Protein 5ZS3 (pdb70)

Solvent-accessible surface area: 8277 Å² total

Nearest PDB structures (foldseek):
  5zul-assembly1_D-2  TM=9.103E-01  e=9.220E-14  Mycobacterium marinum M
  5zul-assembly1_A-2  TM=9.631E-01  e=3.302E-12  Mycobacterium marinum M
  6l6m-assembly1_A  TM=8.102E-01  e=5.380E-07  Entamoeba histolytica
  6khv-assembly1_A  TM=6.513E-01  e=6.531E-04  Homo sapiens
  1wh0-assembly1_A  TM=6.049E-01  e=3.223E-03  Homo sapiens

B-factor: mean 42.47, std 15.64, range [6.7, 109.06]

Sequence (115 aa):
VLGTSARPAVPDAWREGDKFVVEFDLPGIDADSLDIDIERNNVVTVRAERPAVDPNRELASERPRGVFSRQLVLGENLDTARIAASYTEGVLKLQIPVAEKAKPRKISITRGRLLP

Secondary structure (DSSP, 8-state):
-EE-SSS-B---EEEETTEEEEEEE-TT--TTT-EEEEETTEEEEEEEEPPP-TT------S-EEEEEEEEEE-TTB-GGG-EEEEETTEEEEEEEB-PPSS--------/--EE-

Organism: Mycobacterium marinum (strain ATCC BAA-535 / M) (NCBI:txid216594)

InterPro domains:
  IPR002068 Alpha crystallin/Hsp20 domain [PF00011] (32-129)
  IPR002068 Alpha crystallin/Hsp20 domain [PS01031] (21-131)
  IPR008978 HSP20-like chaperone [G3DSA:2.60.40.790] (2-129)
  IPR008978 HSP20-like chaperone [SSF49764] (4-128)
  IPR031107 Small heat shock protein [PTHR11527] (25-127)

Structure (mmCIF, N/CA/C/O backbone):
data_5ZS3
#
_entry.id   5ZS3
#
_cell.length_a   91.140
_cell.length_b   91.140
_cell.length_c   91.140
_cell.angle_alpha   90.00
_cell.angle_beta   90.00
_cell.angle_gamma   90.00
#
_symmetry.space_group_name_H-M   'I 2 3'
#
loop_
_entity.id
_entity.type
_entity.pdbx_description
1 polymer 'Molecular chaperone (Small heat shock protein)'
2 polymer GLY-ARG-LEU-LEU-PRO
3 non-polymer 'SODIUM ION'
4 non-polymer 'SULFATE ION'
5 non-polymer 'CHLORIDE ION'
6 water water
#
loop_
_atom_site.group_PDB
_atom_site.id
_atom_site.type_symbol
_atom_site.label_atom_id
_atom_site.label_alt_id
_atom_site.label_comp_id
_atom_site.label_asym_id
_atom_site.label_entity_id
_atom_site.label_seq_id
_atom_site.pdbx_PDB_ins_code
_atom_site.Cartn_x
_atom_site.Cartn_y
_atom_site.Cartn_z
_atom_site.occupancy
_atom_site.B_iso_or_equiv
_atom_site.auth_seq_id
_atom_site.auth_comp_id
_atom_site.auth_asym_id
_atom_site.auth_atom_id
_atom_site.pdbx_PDB_model_num
ATOM 1 N N . VAL A 1 18 ? 53.785 27.316 51.896 1.00 80.28 18 VAL A N 1
ATOM 2 C CA . VAL A 1 18 ? 52.596 27.150 52.731 1.00 73.40 18 VAL A CA 1
ATOM 3 C C . VAL A 1 18 ? 52.849 26.012 53.758 1.00 67.14 18 VAL A C 1
ATOM 4 O O . VAL A 1 18 ? 52.980 24.829 53.364 1.00 39.38 18 VAL A O 1
ATOM 8 N N . LEU A 1 19 ? 52.880 26.349 55.061 1.00 50.11 19 LEU A N 1
ATOM 9 C CA . LEU A 1 19 ? 53.025 25.358 56.140 1.00 50.21 19 LEU A CA 1
ATOM 10 C C . LEU A 1 19 ? 51.873 25.505 57.141 1.00 46.79 19 LEU A C 1
ATOM 11 O O . LEU A 1 19 ? 51.882 26.426 57.958 1.00 41.95 19 LEU A O 1
ATOM 16 N N . GLY A 1 20 ? 50.891 24.608 57.114 1.00 36.45 20 GLY A N 1
ATOM 17 C CA . GLY A 1 20 ? 49.743 24.745 58.011 1.00 25.04 20 GLY A CA 1
ATOM 18 C C . GLY A 1 20 ? 50.051 24.304 59.441 1.00 27.26 20 GLY A C 1
ATOM 19 O O . GLY A 1 20 ? 50.762 23.329 59.680 1.00 26.81 20 GLY A O 1
ATOM 20 N N . THR A 1 21 ? 49.500 25.040 60.393 1.00 27.77 21 THR A N 1
ATOM 21 C CA . THR A 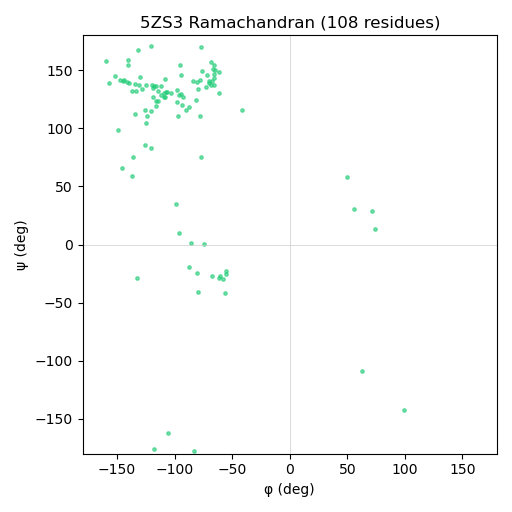1 21 ? 49.613 24.707 61.807 1.00 30.18 21 THR A CA 1
ATOM 22 C C . THR A 1 21 ? 48.225 24.508 62.399 1.00 39.33 21 THR A C 1
ATOM 23 O O . THR A 1 21 ? 47.208 24.793 61.770 1.00 32.93 21 THR A O 1
ATOM 27 N N . SER A 1 22 ? 48.187 24.011 63.632 1.00 39.36 22 SER A N 1
ATOM 28 C CA . SER A 1 22 ? 46.905 23.872 64.317 1.00 42.92 22 SER A CA 1
ATOM 29 C C . SER A 1 22 ? 46.172 25.208 64.393 1.00 37.46 22 SER A C 1
ATOM 30 O O . SER A 1 22 ? 44.957 25.271 64.181 1.00 46.12 22 SER A O 1
ATOM 33 N N . ALA A 1 23 ? 46.902 26.295 64.678 1.00 30.48 23 ALA A N 1
ATOM 34 C CA . ALA A 1 23 ? 46.273 27.598 64.846 1.00 37.43 23 ALA A CA 1
ATOM 35 C C . ALA A 1 23 ? 45.982 28.276 63.517 1.00 32.82 23 ALA A C 1
ATOM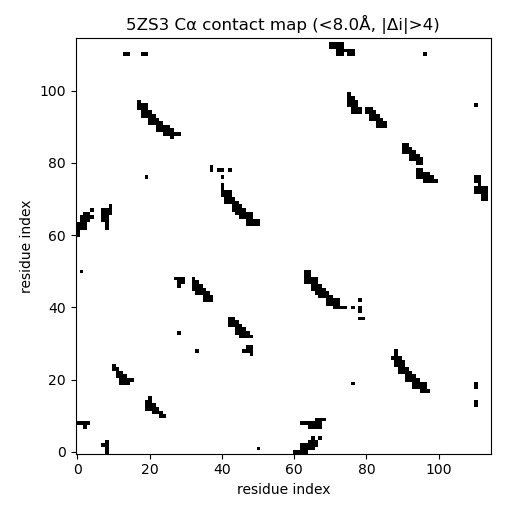 36 O O . ALA A 1 23 ? 45.102 29.134 63.467 1.00 41.77 23 ALA A O 1
ATOM 38 N N . ARG A 1 24 ? 46.711 27.935 62.451 1.00 33.86 24 ARG A N 1
ATOM 39 C CA . ARG A 1 24 ? 46.432 28.439 61.102 1.00 38.76 24 ARG A CA 1
ATOM 40 C C . ARG A 1 24 ? 46.540 27.268 60.137 1.00 38.64 24 ARG A C 1
ATOM 41 O O . ARG A 1 24 ? 47.518 27.132 59.391 1.00 30.50 24 ARG A O 1
ATOM 43 N N . PRO A 1 25 ? 45.537 26.393 60.125 1.00 28.35 25 PRO A N 1
ATOM 44 C CA . PRO A 1 25 ? 45.603 25.205 59.268 1.00 32.38 25 PRO A CA 1
ATOM 45 C C . PRO A 1 25 ? 45.614 25.562 57.800 1.00 28.91 25 PRO A C 1
ATOM 46 O O . PRO A 1 25 ? 45.071 26.587 57.385 1.00 34.61 25 PRO A O 1
ATOM 50 N N . ALA A 1 26 ? 46.270 24.705 57.015 1.00 28.31 26 ALA A N 1
ATOM 51 C CA . ALA A 1 26 ? 46.097 24.748 55.577 1.00 28.58 26 ALA A CA 1
ATOM 52 C C . ALA A 1 26 ? 44.709 24.221 55.247 1.00 36.76 26 ALA A C 1
ATOM 53 O O . ALA A 1 26 ? 44.186 23.330 55.915 1.00 33.16 26 ALA A O 1
ATOM 55 N N . VAL A 1 27 ? 44.108 24.774 54.216 1.00 33.63 27 VAL A N 1
ATOM 56 C CA . VAL A 1 27 ? 42.747 24.416 53.853 1.00 38.22 27 VAL A CA 1
ATOM 57 C C . VAL A 1 27 ? 42.788 23.541 52.609 1.00 49.32 27 VAL A C 1
ATOM 58 O O . VAL A 1 27 ? 43.701 23.638 51.779 1.00 52.97 27 VAL A O 1
ATOM 70 N N . PRO A 1 29 ? 40.481 21.983 49.298 1.00 24.42 29 PRO A N 1
ATOM 71 C CA . PRO A 1 29 ? 39.256 22.268 48.555 1.00 27.78 29 PRO A CA 1
ATOM 72 C C . PRO A 1 29 ? 38.269 21.123 48.679 1.00 23.19 29 PRO A C 1
ATOM 73 O O . PRO A 1 29 ? 38.643 19.949 48.816 1.00 27.28 29 PRO A O 1
ATOM 85 N N . ASP A 1 31 ? 34.282 19.511 47.362 1.00 24.96 31 ASP A N 1
ATOM 86 C CA . ASP A 1 31 ? 33.016 19.457 46.643 1.00 22.87 31 ASP A CA 1
ATOM 87 C C . ASP A 1 31 ? 31.994 18.816 47.569 1.00 25.53 31 ASP A C 1
ATOM 88 O O . ASP A 1 31 ? 32.314 17.851 48.258 1.00 21.92 31 ASP A O 1
ATOM 93 N N . ALA A 1 32 ? 30.767 19.309 47.564 1.00 21.28 32 ALA A N 1
ATOM 94 C CA . ALA A 1 32 ? 29.754 18.710 48.419 1.00 22.04 32 ALA A CA 1
ATOM 95 C C . ALA A 1 32 ? 28.452 18.662 47.645 1.00 23.92 32 ALA A C 1
ATOM 96 O O . ALA A 1 32 ? 28.122 19.606 46.913 1.00 26.27 32 ALA A O 1
ATOM 98 N N . TRP A 1 33 ? 27.715 17.566 47.762 1.00 16.99 33 TRP A N 1
ATOM 99 C CA . TRP A 1 33 ? 26.460 17.518 47.017 1.00 19.35 33 TRP A CA 1
ATOM 100 C C . TRP A 1 33 ? 25.560 16.468 47.643 1.00 30.33 33 TRP A C 1
ATOM 101 O O . TRP A 1 33 ? 26.017 15.558 48.340 1.00 27.92 33 TRP A O 1
ATOM 112 N N . ARG A 1 34 ? 24.263 16.619 47.396 1.00 26.71 34 ARG A N 1
ATOM 113 C CA . ARG A 1 34 ? 23.279 15.657 47.845 1.00 30.47 34 ARG A CA 1
ATOM 114 C C . ARG A 1 34 ? 23.007 14.665 46.724 1.00 35.27 34 ARG A C 1
ATOM 115 O O . ARG A 1 34 ? 22.744 15.057 45.586 1.00 37.27 34 ARG A O 1
ATOM 123 N N . GLU A 1 35 ? 23.085 13.381 47.049 1.00 35.45 35 GLU A N 1
ATOM 124 C CA . GLU A 1 35 ? 22.873 12.285 46.105 1.00 39.88 35 GLU A CA 1
ATOM 125 C C . GLU A 1 35 ? 21.716 11.467 46.649 1.00 48.57 35 GLU A C 1
ATOM 126 O O . GLU A 1 35 ? 21.935 10.481 47.352 1.00 47.01 35 GLU A O 1
ATOM 132 N N . GLY A 1 36 ? 20.491 11.908 46.364 1.00 55.89 36 GLY A N 1
ATOM 133 C CA . GLY A 1 36 ? 19.311 11.229 46.863 1.00 42.70 36 GLY A CA 1
ATOM 134 C C . GLY A 1 36 ? 19.247 11.244 48.375 1.00 39.94 36 GLY A C 1
ATOM 135 O O . GLY A 1 36 ? 19.012 12.291 48.989 1.00 56.89 36 GLY A O 1
ATOM 136 N N . ASP A 1 37 ? 19.466 10.083 48.988 1.00 40.60 37 ASP A N 1
ATOM 137 C CA . ASP A 1 37 ? 19.354 9.919 50.429 1.00 47.81 37 ASP A CA 1
ATOM 138 C C . ASP A 1 37 ? 20.696 10.038 51.142 1.00 46.61 37 ASP A C 1
ATOM 139 O O . ASP A 1 37 ? 20.771 9.746 52.343 1.00 39.97 37 ASP A O 1
ATOM 144 N N . LYS A 1 38 ? 21.751 10.473 50.443 1.00 37.56 38 LYS A N 1
ATOM 145 C CA . LYS A 1 38 ? 23.069 10.623 51.039 1.00 33.41 38 LYS A CA 1
ATOM 146 C C . LYS A 1 38 ? 23.608 12.003 50.707 1.00 28.56 38 LYS A C 1
ATOM 147 O O . LYS A 1 38 ? 23.367 12.531 49.619 1.00 31.55 38 LYS A O 1
ATOM 149 N N . PHE A 1 39 ? 24.330 12.582 51.651 1.00 25.79 39 PHE A N 1
ATOM 150 C CA . PHE A 1 39 ? 25.095 13.795 51.406 1.00 29.12 39 PHE A CA 1
ATOM 151 C C . PHE A 1 39 ? 26.560 13.401 51.266 1.00 27.12 39 PHE A C 1
ATOM 152 O O . PHE A 1 39 ? 27.091 12.659 52.099 1.00 26.59 39 PHE A O 1
ATOM 160 N N . VAL A 1 40 ? 27.208 13.867 50.204 1.00 22.15 40 VAL A N 1
ATOM 161 C CA . VAL A 1 40 ? 28.581 13.458 49.925 1.00 22.48 40 VAL A CA 1
ATOM 162 C C . VAL A 1 40 ? 29.466 14.692 49.920 1.00 25.98 40 VAL A C 1
ATOM 163 O O . VAL A 1 40 ? 29.104 15.735 49.358 1.00 22.31 40 VAL A O 1
ATOM 167 N N . VAL A 1 41 ? 30.634 14.563 50.543 1.00 20.32 41 VAL A N 1
ATOM 168 C CA . VAL A 1 41 ? 31.663 15.597 50.559 1.00 25.13 41 VAL A CA 1
ATOM 169 C C . VAL A 1 41 ? 32.957 14.937 50.117 1.00 30.55 41 VAL A C 1
ATOM 170 O O . VAL A 1 41 ? 33.278 1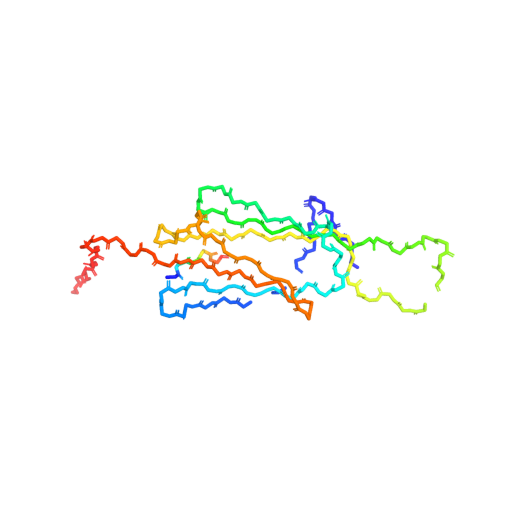3.838 50.582 1.00 23.96 41 VAL A O 1
ATOM 174 N N . GLU A 1 42 ? 33.686 15.585 49.202 1.00 22.02 42 GLU A N 1
ATOM 175 C CA . GLU A 1 42 ? 34.996 15.088 48.791 1.00 25.24 42 GLU A CA 1
ATOM 176 C C . GLU A 1 42 ? 36.058 16.161 48.971 1.00 23.51 42 GLU A C 1
ATOM 177 O O . GLU A 1 42 ? 35.816 17.332 48.675 1.00 22.86 42 GLU A O 1
ATOM 183 N N . PHE A 1 43 ? 37.215 15.768 49.498 1.00 15.31 43 PHE A N 1
ATOM 184 C CA . PHE A 1 43 ? 38.321 16.687 49.731 1.00 19.93 43 PHE A CA 1
ATOM 185 C C . PHE A 1 43 ? 39.512 16.249 48.897 1.00 23.96 43 PHE A C 1
ATOM 186 O O . PHE A 1 43 ? 39.830 15.058 48.859 1.00 23.46 43 PHE A O 1
ATOM 194 N N . ASP A 1 44 ? 40.186 17.201 48.249 1.00 23.27 44 ASP A N 1
ATOM 195 C CA . ASP A 1 44 ? 41.498 16.922 47.659 1.00 26.16 44 ASP A CA 1
ATOM 196 C C . ASP A 1 44 ? 42.528 16.931 48.780 1.00 22.60 44 ASP A C 1
ATOM 197 O O . ASP A 1 44 ? 42.822 17.985 49.351 1.00 26.60 44 ASP A O 1
ATOM 202 N N . LEU A 1 45 ? 43.074 15.763 49.102 1.00 24.63 45 LEU A N 1
ATOM 203 C CA . LEU A 1 45 ? 44.058 15.620 50.179 1.00 25.75 45 LEU A CA 1
ATOM 204 C C . LEU A 1 45 ? 45.183 14.706 49.719 1.00 28.12 45 LEU A C 1
ATOM 205 O O . LEU A 1 45 ? 45.440 13.659 50.320 1.00 29.69 45 LEU A O 1
ATOM 210 N N . PRO A 1 46 ? 45.876 15.069 48.641 1.00 27.38 46 PRO A N 1
ATOM 211 C CA . PRO A 1 46 ? 46.863 14.150 48.064 1.00 26.68 46 PRO A CA 1
ATOM 212 C C . PRO A 1 46 ? 48.029 13.919 48.998 1.00 29.50 46 PRO A C 1
ATOM 213 O O . PRO A 1 46 ? 48.436 14.810 49.744 1.00 31.40 46 PRO A O 1
ATOM 217 N N . GLY A 1 47 ? 48.562 12.700 48.950 1.00 37.63 47 GLY A N 1
ATOM 218 C CA . GLY A 1 47 ? 49.849 12.423 49.561 1.00 41.48 47 GLY A CA 1
ATOM 219 C C . GLY A 1 47 ? 49.833 12.407 51.070 1.00 46.36 47 GLY A C 1
ATOM 220 O O . GLY A 1 47 ? 50.859 12.676 51.700 1.00 44.16 47 GLY A O 1
ATOM 221 N N . ILE A 1 48 ? 48.701 12.048 51.663 1.00 53.38 48 ILE A N 1
ATOM 222 C CA . ILE A 1 48 ? 48.532 11.948 53.108 1.00 56.72 48 ILE A CA 1
ATOM 223 C C . ILE A 1 48 ? 48.697 10.488 53.500 1.00 58.53 48 ILE A C 1
ATOM 224 O O . ILE A 1 48 ? 48.115 9.602 52.860 1.00 54.88 48 ILE A O 1
ATOM 229 N N . ASP A 1 49 ? 49.487 10.229 54.545 1.00 67.25 49 ASP A N 1
ATOM 230 C CA . ASP A 1 49 ? 49.545 8.893 55.131 1.00 69.18 49 ASP A CA 1
ATOM 231 C C . ASP A 1 49 ? 48.341 8.692 56.037 1.00 71.43 49 ASP A C 1
ATOM 232 O O . ASP A 1 49 ? 47.982 9.585 56.811 1.00 62.34 49 ASP A O 1
ATOM 234 N N . ALA A 1 50 ? 47.693 7.530 55.904 1.00 81.54 50 ALA A N 1
ATOM 235 C CA . ALA A 1 50 ? 46.469 7.251 56.644 1.00 76.40 50 ALA A CA 1
ATOM 236 C C . ALA A 1 50 ? 46.634 7.402 58.141 1.00 74.00 50 ALA A C 1
ATOM 237 O O . ALA A 1 50 ? 45.644 7.655 58.834 1.00 84.93 50 ALA A O 1
ATOM 239 N N . ASP A 1 51 ? 47.857 7.246 58.653 1.00 68.08 51 ASP A N 1
ATOM 240 C CA . ASP A 1 51 ? 48.091 7.450 60.076 1.00 62.41 51 ASP A CA 1
ATOM 241 C C . ASP A 1 51 ? 47.741 8.869 60.491 1.00 72.80 51 ASP A C 1
ATOM 242 O O . ASP A 1 51 ? 47.382 9.108 61.651 1.00 75.42 51 ASP A O 1
ATOM 244 N N . SER A 1 52 ? 47.826 9.815 59.548 1.00 63.39 52 SER A N 1
ATOM 245 C CA . SER A 1 52 ? 47.549 11.224 59.807 1.00 64.84 52 SER A CA 1
ATOM 246 C C . SER A 1 52 ? 46.059 11.554 59.833 1.00 68.13 52 SER A C 1
ATOM 247 O O . SER A 1 52 ? 45.609 12.343 60.678 1.00 71.70 52 SER A O 1
ATOM 250 N N . LEU A 1 53 ? 45.284 10.973 58.918 1.00 49.51 53 LEU A N 1
ATOM 251 C CA . LEU A 1 53 ? 43.893 11.374 58.749 1.00 50.76 53 LEU A CA 1
ATOM 252 C C . LEU A 1 53 ? 43.096 11.129 60.014 1.00 48.20 53 LEU A C 1
ATOM 253 O O . LEU A 1 53 ? 43.127 10.036 60.581 1.00 57.42 53 LEU A O 1
ATOM 258 N N . ASP A 1 54 ? 42.357 12.141 60.441 1.00 40.59 54 ASP A N 1
ATOM 259 C CA . ASP A 1 54 ? 41.453 11.990 61.567 1.00 50.55 54 ASP A CA 1
ATOM 260 C C . ASP A 1 54 ? 40.147 12.686 61.230 1.00 55.60 54 ASP A C 1
ATOM 261 O O . ASP A 1 54 ? 40.151 13.820 60.746 1.00 50.25 54 ASP A O 1
ATOM 263 N N . ILE A 1 55 ? 39.034 12.007 61.465 1.00 47.84 55 ILE A N 1
ATOM 264 C CA . ILE A 1 55 ? 37.717 12.587 61.261 1.00 42.17 55 ILE A CA 1
ATOM 265 C C . ILE A 1 55 ? 37.002 12.556 62.599 1.00 48.52 55 ILE A C 1
ATOM 266 O O . ILE A 1 55 ? 36.735 11.477 63.139 1.00 56.51 55 ILE A O 1
ATOM 271 N N . ASP A 1 56 ? 36.711 13.733 63.138 1.00 45.43 56 ASP A N 1
ATOM 272 C CA . ASP A 1 56 ? 36.020 13.862 64.408 1.00 53.98 56 ASP A CA 1
ATOM 273 C C . ASP A 1 56 ? 34.597 14.325 64.141 1.00 49.50 56 ASP A C 1
ATOM 274 O O . ASP A 1 56 ? 34.385 15.270 63.377 1.00 49.82 56 ASP A O 1
ATOM 276 N N . ILE A 1 57 ? 33.626 13.645 64.746 1.00 38.73 57 ILE A N 1
ATOM 277 C CA . ILE A 1 57 ? 32.225 14.035 64.663 1.00 39.35 57 ILE A CA 1
ATOM 278 C C . ILE A 1 57 ? 31.762 14.403 66.064 1.00 50.10 57 ILE A C 1
ATOM 279 O O . ILE A 1 57 ? 32.100 13.721 67.038 1.00 52.80 57 ILE A O 1
ATOM 284 N N . GLU A 1 58 ? 31.018 15.497 66.169 1.00 49.97 58 GLU A N 1
ATOM 285 C CA . GLU A 1 58 ? 30.586 15.989 67.477 1.00 58.28 58 GLU A CA 1
ATOM 286 C C . GLU A 1 58 ? 29.247 16.672 67.235 1.00 60.88 58 GLU A C 1
ATOM 287 O O . GLU A 1 58 ? 29.209 17.830 66.809 1.00 71.02 58 GLU A O 1
ATOM 289 N N . ARG A 1 59 ? 28.165 15.952 67.521 1.00 62.97 59 ARG A N 1
ATOM 290 C CA . ARG A 1 59 ? 26.803 16.409 67.249 1.00 56.22 59 ARG A CA 1
ATOM 291 C C . ARG A 1 59 ? 26.748 16.564 65.733 1.00 55.95 59 ARG A C 1
ATOM 292 O O . ARG A 1 59 ? 27.066 15.596 65.025 1.00 65.07 59 ARG A O 1
ATOM 294 N N A ASN A 1 60 ? 26.457 17.754 65.204 0.53 52.14 60 ASN A N 1
ATOM 295 N N B ASN A 1 60 ? 26.342 17.707 65.192 0.47 52.84 60 ASN A N 1
ATOM 296 C CA A ASN A 1 60 ? 26.241 18.017 63.786 0.53 54.14 60 ASN A CA 1
ATOM 297 C CA B ASN A 1 60 ? 26.341 17.791 63.739 0.47 54.59 60 ASN A CA 1
ATOM 298 C C A ASN A 1 60 ? 27.506 18.419 63.028 0.53 54.50 60 ASN A C 1
ATOM 299 C C B ASN A 1 60 ? 27.407 18.775 63.263 0.47 53.99 60 ASN A C 1
ATOM 300 O O A ASN A 1 60 ? 27.442 18.630 61.808 0.53 42.08 60 ASN A O 1
ATOM 301 O O B ASN A 1 60 ? 27.124 19.726 62.522 0.47 52.96 60 ASN A O 1
ATOM 310 N N . VAL A 1 61 ? 28.644 18.537 63.703 1.00 42.63 61 VAL A N 1
ATOM 311 C CA . VAL A 1 61 ? 29.839 19.138 63.128 1.00 44.08 61 VAL A CA 1
ATOM 312 C C . VAL A 1 61 ? 30.825 18.024 62.816 1.00 44.89 61 VAL A C 1
ATOM 313 O O . VAL A 1 61 ? 31.120 17.190 63.677 1.00 53.58 61 VAL A O 1
ATOM 317 N N . VAL A 1 62 ? 31.298 17.979 61.581 1.00 33.78 62 VAL A N 1
ATOM 318 C CA . VAL A 1 62 ? 32.369 17.074 61.192 1.00 36.74 62 VAL A CA 1
ATOM 319 C C . VAL A 1 62 ? 33.630 17.904 60.985 1.00 35.61 62 VAL A C 1
ATOM 320 O O . VAL A 1 62 ? 33.600 18.953 60.321 1.00 32.75 62 VAL A O 1
ATOM 324 N N . THR A 1 63 ? 34.730 17.447 61.583 1.00 36.23 63 THR A N 1
ATOM 325 C CA . THR A 1 63 ? 36.033 18.091 61.471 1.00 37.15 63 THR A CA 1
ATOM 326 C C . THR A 1 63 ? 36.990 17.108 60.822 1.00 30.06 63 THR A C 1
ATOM 327 O O . THR A 1 63 ? 37.101 15.955 61.257 1.00 40.64 63 THR A O 1
ATOM 331 N N . VAL A 1 64 ? 37.648 17.545 59.760 1.00 28.12 64 VAL A N 1
ATOM 332 C CA . VAL A 1 64 ? 38.607 16.717 59.049 1.00 33.70 64 VAL A CA 1
ATOM 333 C C . VAL A 1 64 ? 39.980 17.281 59.336 1.00 31.54 64 VAL A C 1
ATOM 334 O O . VAL A 1 64 ? 40.207 18.483 59.175 1.00 29.21 64 VAL A O 1
ATOM 338 N N . ARG A 1 65 ? 40.900 16.420 59.737 1.00 31.17 65 ARG A N 1
ATOM 339 C CA . ARG A 1 65 ? 42.243 16.856 60.079 1.00 33.52 65 ARG A CA 1
ATOM 340 C C . ARG A 1 65 ? 43.234 15.927 59.404 1.00 43.73 65 ARG A C 1
ATOM 341 O O . ARG A 1 65 ? 43.100 14.701 59.487 1.00 37.11 65 ARG A O 1
ATOM 349 N N . ALA A 1 66 ? 44.232 16.504 58.745 1.00 28.44 66 ALA A N 1
AT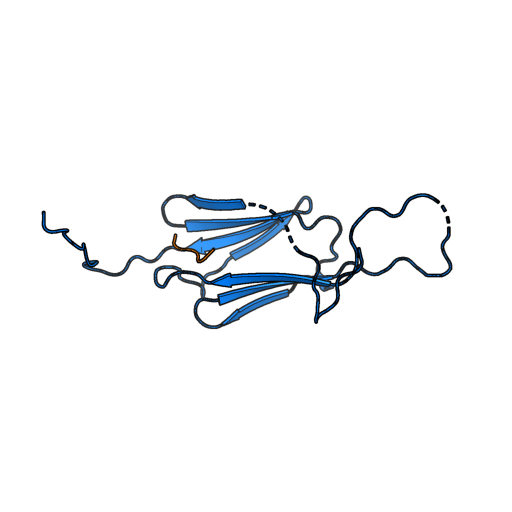OM 350 C CA . ALA A 1 66 ? 45.252 15.691 58.118 1.00 40.29 66 ALA A CA 1
ATOM 351 C C . ALA A 1 66 ? 46.590 16.372 58.316 1.00 38.45 66 ALA A C 1
ATOM 352 O O . ALA A 1 66 ? 46.676 17.587 58.512 1.00 30.35 66 ALA A O 1
ATOM 354 N N . GLU A 1 67 ? 47.645 15.591 58.206 1.00 30.61 67 GLU A N 1
ATOM 355 C CA . GLU A 1 67 ? 48.961 16.187 58.222 1.00 39.37 67 GLU A CA 1
ATOM 356 C C . GLU A 1 67 ? 49.832 15.606 57.126 1.00 32.10 67 GLU A C 1
ATOM 357 O O . GLU A 1 67 ? 49.811 14.408 56.840 1.00 31.22 67 GLU A O 1
ATOM 363 N N . ARG A 1 68 ? 50.570 16.495 56.494 1.00 28.27 68 ARG A N 1
ATOM 364 C CA . ARG A 1 68 ? 51.619 16.144 55.571 1.00 37.40 68 ARG A CA 1
ATOM 365 C C . ARG A 1 68 ? 52.924 16.644 56.166 1.00 35.63 68 ARG A C 1
ATOM 366 O O . ARG A 1 68 ? 53.064 17.855 56.414 1.00 36.14 68 ARG A O 1
ATOM 374 N N . PRO A 1 69 ? 53.873 15.757 56.444 1.00 36.85 69 PRO A N 1
ATOM 375 C CA . PRO A 1 69 ? 55.092 16.165 57.152 1.00 33.35 69 PRO A CA 1
ATOM 376 C C . PRO A 1 69 ? 55.887 17.207 56.372 1.00 30.66 69 PRO A C 1
ATOM 377 O O . PRO A 1 69 ? 55.876 17.244 55.141 1.00 35.30 69 PRO A O 1
ATOM 381 N N . ALA A 1 70 ? 56.559 18.080 57.114 1.00 37.93 70 ALA A N 1
ATOM 382 C CA . ALA A 1 70 ? 57.472 19.036 56.519 1.00 38.21 70 ALA A CA 1
ATOM 383 C C . ALA A 1 70 ? 58.645 18.301 55.893 1.00 33.14 70 ALA A C 1
ATOM 384 O O . ALA A 1 70 ? 59.004 17.194 56.300 1.00 32.25 70 ALA A O 1
ATOM 386 N N . VAL A 1 71 ? 59.254 18.933 54.893 1.00 33.11 71 VAL A N 1
ATOM 387 C CA . VAL A 1 71 ? 60.418 18.342 54.247 1.00 30.80 71 VAL A CA 1
ATOM 388 C C . VAL A 1 71 ? 61.590 18.373 55.218 1.00 29.78 71 VAL A C 1
ATOM 389 O O . VAL A 1 71 ? 61.777 19.348 55.966 1.00 29.56 71 VAL A O 1
ATOM 393 N N . ASP A 1 72 ? 62.358 17.280 55.250 1.00 26.41 72 ASP A N 1
ATOM 394 C CA . ASP A 1 72 ? 63.628 17.204 55.967 1.00 32.14 72 ASP A CA 1
ATOM 395 C C . ASP A 1 72 ? 64.428 18.486 55.775 1.00 35.61 72 ASP A C 1
ATOM 396 O O . ASP A 1 72 ? 64.834 18.791 54.648 1.00 33.18 72 ASP A O 1
ATOM 401 N N . PRO A 1 73 ? 64.684 19.246 56.844 1.00 42.80 73 PRO A N 1
ATOM 402 C CA . PRO A 1 73 ? 65.433 20.507 56.696 1.00 42.03 73 PRO A CA 1
ATOM 403 C C . PRO A 1 73 ? 66.779 20.346 56.027 1.00 45.71 73 PRO A C 1
ATOM 404 O O . PRO A 1 73 ? 67.292 21.320 55.457 1.00 41.48 73 PRO A O 1
ATOM 408 N N . ASN A 1 74 ? 67.359 19.149 56.050 1.00 39.39 74 ASN A N 1
ATOM 409 C CA . ASN A 1 74 ? 68.654 18.919 55.432 1.00 38.23 74 ASN A CA 1
ATOM 410 C C . ASN A 1 74 ? 68.542 18.600 53.951 1.00 36.05 74 ASN A C 1
ATOM 411 O O . ASN A 1 74 ? 69.563 18.350 53.302 1.00 45.49 74 ASN A O 1
ATOM 416 N N . ARG A 1 75 ? 67.339 18.589 53.403 1.00 32.92 75 ARG A N 1
ATOM 417 C CA . ARG A 1 75 ? 67.135 18.273 52.002 1.00 29.22 75 ARG A CA 1
ATOM 418 C C . ARG A 1 75 ? 67.014 19.577 51.224 1.00 32.66 75 ARG A C 1
ATOM 419 O O . ARG A 1 75 ? 66.144 20.397 51.521 1.00 36.20 75 ARG A O 1
ATOM 427 N N . GLU A 1 76 ? 67.875 19.760 50.223 1.00 29.46 76 GLU A N 1
ATOM 428 C CA . GLU A 1 76 ? 67.788 20.929 49.350 1.00 34.06 76 GLU A CA 1
ATOM 429 C C . GLU A 1 76 ? 66.746 20.662 48.270 1.00 33.40 76 GLU A C 1
ATOM 430 O O . GLU A 1 76 ? 66.990 19.884 47.334 1.00 32.99 76 GLU A O 1
ATOM 444 N N . LEU A 1 78 ? 64.729 21.800 44.976 1.00 29.10 78 LEU A N 1
ATOM 445 C CA . LEU A 1 78 ? 64.738 22.775 43.885 1.00 26.02 78 LEU A CA 1
ATOM 446 C C . LEU A 1 78 ? 63.366 23.423 43.658 1.00 29.12 78 LEU A C 1
ATOM 447 O O . LEU A 1 78 ? 63.279 24.559 43.179 1.00 29.61 78 LEU A O 1
ATOM 452 N N . ALA A 1 79 ? 62.275 22.731 43.960 1.00 24.27 79 ALA A N 1
ATOM 453 C CA . ALA A 1 79 ? 60.958 23.356 43.990 1.00 30.01 79 ALA A CA 1
ATOM 454 C C . ALA A 1 79 ? 60.228 22.748 45.170 1.00 25.60 79 ALA A C 1
ATOM 455 O O . ALA A 1 79 ? 60.399 21.557 45.450 1.00 25.39 79 ALA A O 1
ATOM 457 N N . SER A 1 80 ? 59.477 23.567 45.916 1.00 20.56 80 SER A N 1
ATOM 458 C CA . SER A 1 80 ? 58.739 22.955 47.036 1.00 26.42 80 SER A CA 1
ATOM 459 C C . SER A 1 80 ? 57.404 23.699 47.178 1.00 30.12 80 SER A C 1
ATOM 460 O O . SER A 1 80 ? 57.108 24.354 48.169 1.00 29.05 80 SER A O 1
ATOM 463 N N . GLU A 1 81 ? 56.563 23.553 46.166 1.00 23.47 81 GLU A N 1
ATOM 464 C CA . GLU A 1 81 ? 55.317 24.297 46.088 1.00 22.17 81 GLU A CA 1
ATOM 465 C C . GLU A 1 81 ? 54.176 23.600 46.797 1.00 25.18 81 GLU A C 1
ATOM 466 O O . GLU A 1 81 ? 53.156 24.242 47.063 1.00 27.46 81 GLU A O 1
ATOM 472 N N . ARG A 1 82 ? 54.291 22.304 47.051 1.00 22.25 82 ARG A N 1
ATOM 473 C CA . ARG A 1 82 ? 53.149 21.571 47.563 1.00 24.99 82 ARG A CA 1
ATOM 474 C C . ARG A 1 82 ? 52.906 21.954 49.023 1.00 31.07 82 ARG A C 1
ATOM 475 O O . ARG A 1 82 ? 53.855 22.098 49.798 1.00 25.74 82 ARG A O 1
ATOM 483 N N . PRO A 1 83 ? 51.655 22.190 49.409 1.00 32.25 83 PRO A N 1
ATOM 484 C CA . PRO A 1 83 ? 51.377 22.608 50.787 1.00 23.85 83 PRO A CA 1
ATOM 485 C C . PRO A 1 83 ? 51.666 21.486 51.768 1.00 21.7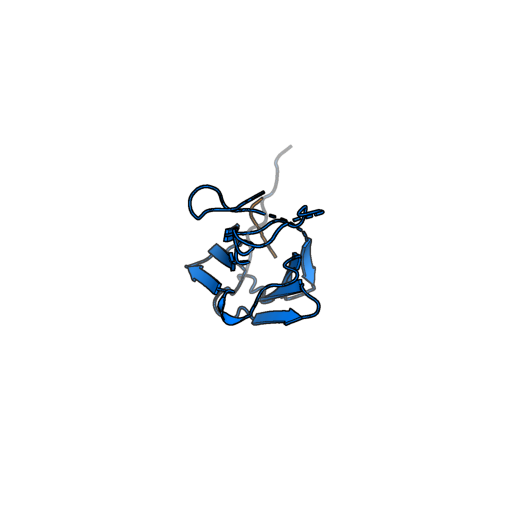6 83 PRO A C 1
ATOM 486 O O . PRO A 1 83 ? 51.372 20.319 51.506 1.00 26.28 83 PRO A O 1
ATOM 490 N N . ARG A 1 84 ? 52.236 21.850 52.915 1.00 25.51 84 ARG A N 1
ATOM 491 C CA . ARG A 1 84 ? 52.619 20.890 53.939 1.00 23.44 84 ARG A CA 1
ATOM 492 C C . ARG A 1 84 ? 52.130 21.351 55.305 1.00 32.66 84 ARG A C 1
ATOM 493 O O . ARG A 1 84 ? 51.654 22.482 55.476 1.00 27.53 84 ARG A O 1
ATOM 501 N N . GLY A 1 85 ? 52.189 20.426 56.265 1.00 22.97 85 GLY A N 1
ATOM 502 C CA . GLY A 1 85 ? 51.826 20.703 57.642 1.00 29.29 85 GLY A CA 1
ATOM 503 C C . GLY A 1 85 ? 50.429 20.232 57.944 1.00 32.02 85 GLY A C 1
ATOM 504 O O . GLY A 1 85 ? 50.005 19.192 57.430 1.00 25.51 85 GLY A O 1
ATOM 505 N N . VAL A 1 86 ? 49.694 21.006 58.748 1.00 24.70 86 VAL A N 1
ATOM 506 C CA . VAL A 1 86 ? 48.381 20.607 59.257 1.00 21.83 86 VAL A CA 1
ATOM 507 C C . VAL A 1 86 ? 47.303 21.119 58.317 1.00 19.65 86 VAL A C 1
ATOM 508 O O . VAL A 1 86 ? 47.240 22.319 58.032 1.00 28.50 86 VAL A O 1
ATOM 512 N N . PHE A 1 87 ? 46.428 20.225 57.866 1.00 24.41 87 PHE A N 1
ATOM 513 C CA . PHE A 1 87 ? 45.228 20.595 57.132 1.00 26.90 87 PHE A CA 1
ATOM 514 C C . PHE A 1 87 ? 44.020 20.369 58.024 1.00 36.11 87 PHE A C 1
ATOM 515 O O . PHE A 1 87 ? 43.971 19.387 58.769 1.00 27.39 87 PHE A O 1
ATOM 523 N N . SER A 1 88 ? 43.038 21.259 57.941 1.00 24.39 88 SER A N 1
ATOM 524 C CA . SER A 1 88 ? 41.856 21.105 58.774 1.00 34.47 88 SER A CA 1
ATOM 525 C C . SER A 1 88 ? 40.690 21.829 58.143 1.00 36.58 88 SER A C 1
ATOM 526 O O . SER A 1 88 ? 40.862 22.933 57.609 1.00 34.47 88 SER A O 1
ATOM 529 N N . ARG A 1 89 ? 39.518 21.211 58.184 1.00 28.35 89 ARG A N 1
ATOM 530 C CA . ARG A 1 89 ? 38.337 21.929 57.760 1.00 31.01 89 ARG A CA 1
ATOM 531 C C . ARG A 1 89 ? 37.174 21.410 58.604 1.00 24.69 89 ARG A C 1
ATOM 532 O O . ARG A 1 89 ? 37.152 20.224 58.944 1.00 32.34 89 ARG A O 1
ATOM 540 N N . GLN A 1 90 ? 36.267 22.286 59.015 1.00 27.18 90 GLN A N 1
ATOM 541 C CA . GLN A 1 90 ? 35.108 21.894 59.806 1.00 33.96 90 GLN A CA 1
ATOM 542 C C . GLN A 1 90 ? 33.836 22.126 59.012 1.00 37.04 90 GLN A C 1
ATOM 543 O O . GLN A 1 90 ? 33.670 23.185 58.402 1.00 33.70 90 GLN A O 1
ATOM 549 N N . LEU A 1 91 ? 32.960 21.126 58.992 1.00 29.41 91 LEU A N 1
ATOM 550 C CA . LEU A 1 91 ? 31.669 21.246 58.320 1.00 31.31 91 LEU A CA 1
ATOM 551 C C . LEU A 1 91 ? 30.572 21.248 59.362 1.00 32.42 91 LEU A C 1
ATOM 552 O O . LEU A 1 91 ? 30.503 20.337 60.196 1.00 37.87 91 LEU A O 1
ATOM 557 N N . VAL A 1 92 ? 29.700 22.241 59.285 1.00 36.54 92 VAL A N 1
ATOM 558 C CA . VAL A 1 92 ? 28.498 22.297 60.108 1.00 45.33 92 VAL A CA 1
ATOM 559 C C . VAL A 1 92 ? 27.352 21.750 59.269 1.00 39.56 92 VAL A C 1
ATOM 560 O O . VAL A 1 92 ? 26.927 22.370 58.284 1.00 39.90 92 VAL A O 1
ATOM 564 N N . LEU A 1 93 ? 26.876 20.574 59.654 1.00 39.71 93 LEU A N 1
ATOM 565 C CA . LEU A 1 93 ? 25.851 19.845 58.933 1.00 38.94 93 LEU A CA 1
ATOM 566 C C . LEU A 1 93 ? 24.478 20.130 59.515 1.00 41.20 93 LEU A C 1
ATOM 567 O O . LEU A 1 93 ? 24.338 20.457 60.697 1.00 48.11 93 LEU A O 1
ATOM 572 N N . GLY A 1 94 ? 23.456 19.984 58.678 1.00 35.39 94 GLY A N 1
ATOM 573 C CA . GLY A 1 94 ? 22.104 20.242 59.120 1.00 32.83 94 GLY A CA 1
ATOM 574 C C . GLY A 1 94 ? 21.580 19.090 59.947 1.00 35.46 94 GLY A C 1
ATOM 575 O O . GLY A 1 94 ? 22.181 18.018 60.025 1.00 42.91 94 GLY A O 1
ATOM 576 N N . GLU A 1 95 ? 20.425 19.317 60.571 1.00 38.60 95 GLU A N 1
ATOM 577 C CA . GLU A 1 95 ? 19.908 18.356 61.540 1.00 53.80 95 GLU A CA 1
ATOM 578 C C . GLU A 1 95 ? 19.492 17.049 60.883 1.00 53.08 95 GLU A C 1
ATOM 579 O O . GLU A 1 95 ? 19.493 16.004 61.540 1.00 56.62 95 GLU A O 1
ATOM 585 N N . ASN A 1 96 ? 19.106 17.088 59.609 1.00 39.92 96 ASN A N 1
ATOM 586 C CA . ASN A 1 96 ? 18.674 15.881 58.910 1.00 53.07 96 ASN A CA 1
ATOM 587 C C . ASN A 1 96 ? 19.824 14.959 58.533 1.00 48.73 96 ASN A C 1
ATOM 588 O O . ASN A 1 96 ? 19.572 13.934 57.890 1.00 50.42 96 ASN A O 1
ATOM 593 N N . LEU A 1 97 ? 21.066 15.301 58.852 1.00 38.02 97 LEU A N 1
ATOM 594 C CA . LEU A 1 97 ? 22.196 14.460 58.479 1.00 40.98 97 LEU A CA 1
ATOM 595 C C . LEU A 1 97 ? 22.506 13.527 59.643 1.00 54.68 97 LEU A C 1
ATOM 596 O O . LEU A 1 97 ? 22.764 13.986 60.764 1.00 43.73 97 LEU A O 1
ATOM 601 N N . ASP A 1 98 ? 22.427 12.219 59.380 1.00 49.31 98 ASP A N 1
ATOM 602 C CA . ASP A 1 98 ? 22.713 11.178 60.368 1.00 46.60 98 ASP A CA 1
ATOM 603 C C . ASP A 1 98 ? 24.230 11.056 60.518 1.00 46.54 98 ASP A C 1
ATOM 604 O O . ASP A 1 98 ? 24.876 10.144 59.995 1.00 44.39 98 ASP A O 1
ATOM 609 N N . THR A 1 99 ? 24.813 12.039 61.212 1.00 42.28 99 THR A N 1
ATOM 610 C CA . THR A 1 99 ? 26.267 12.091 61.342 1.00 39.94 99 THR A CA 1
ATOM 611 C C . THR A 1 99 ? 26.823 10.827 61.976 1.00 48.63 99 THR A C 1
ATOM 612 O O . THR A 1 99 ? 27.943 10.406 61.652 1.00 43.27 99 THR A O 1
ATOM 616 N N . ALA A 1 100 ? 26.035 10.175 62.834 1.00 36.20 100 ALA A N 1
ATOM 617 C CA . ALA A 1 100 ? 26.518 8.973 63.495 1.00 41.81 100 ALA A CA 1
ATOM 618 C C . ALA A 1 100 ? 26.839 7.885 62.490 1.00 42.01 100 ALA A C 1
ATOM 619 O O . ALA A 1 100 ? 27.706 7.044 62.748 1.00 41.49 100 ALA A O 1
ATOM 621 N N . ARG A 1 101 ? 26.145 7.892 61.358 1.00 37.05 101 ARG A N 1
ATOM 622 C CA . ARG A 1 101 ? 26.363 6.882 60.331 1.00 36.63 101 ARG A CA 1
ATOM 623 C C . ARG A 1 101 ? 27.265 7.364 59.201 1.00 47.70 101 ARG A C 1
ATOM 624 O O . ARG A 1 101 ? 27.066 6.988 58.045 1.00 35.29 101 ARG A O 1
ATOM 632 N N . ILE A 1 102 ? 28.257 8.189 59.524 1.00 40.73 102 ILE A N 1
ATOM 633 C CA . ILE A 1 102 ? 29.160 8.676 58.492 1.00 38.48 102 ILE A CA 1
ATOM 634 C C . ILE A 1 102 ? 30.040 7.536 58.008 1.00 40.06 102 ILE A C 1
ATOM 635 O O . ILE A 1 102 ? 30.406 6.648 58.788 1.00 34.14 102 ILE A O 1
ATOM 640 N N . ALA A 1 103 ? 30.290 7.498 56.698 1.00 32.12 103 ALA A N 1
ATOM 641 C CA . ALA A 1 103 ? 31.224 6.566 56.070 1.00 39.55 103 ALA A CA 1
ATOM 642 C C . ALA A 1 103 ? 32.317 7.375 55.395 1.00 36.50 103 ALA A C 1
ATOM 643 O O . ALA A 1 103 ? 32.026 8.357 54.714 1.00 33.20 103 ALA A O 1
ATOM 645 N N . ALA A 1 104 ? 33.568 6.972 55.570 1.00 29.57 104 ALA A N 1
ATOM 646 C CA . ALA A 1 104 ? 34.686 7.744 55.052 1.00 30.59 104 ALA A CA 1
ATOM 647 C C . ALA A 1 104 ? 35.640 6.844 54.291 1.00 34.32 104 ALA A C 1
ATOM 648 O O . ALA A 1 104 ? 35.951 5.737 54.736 1.00 36.04 104 ALA A O 1
ATOM 650 N N . SER A 1 105 ? 36.116 7.324 53.150 1.00 29.27 105 SER A N 1
ATOM 651 C CA . SER A 1 105 ? 37.077 6.559 52.380 1.00 30.10 105 SER A CA 1
ATOM 652 C C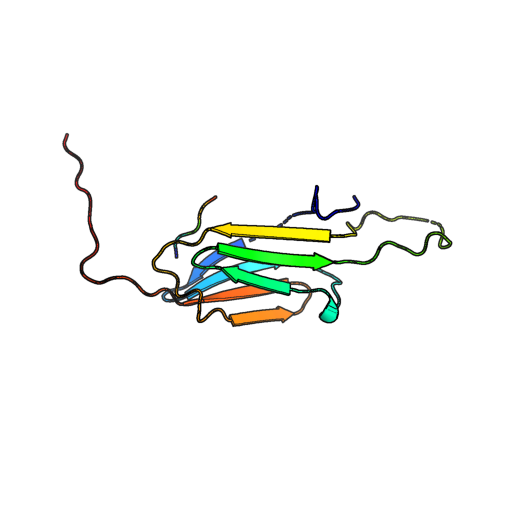 . SER A 1 105 ? 38.123 7.494 51.801 1.00 34.61 105 SER A C 1
ATOM 653 O O . SER A 1 105 ? 37.871 8.681 51.581 1.00 26.97 105 SER A O 1
ATOM 656 N N . TYR A 1 106 ? 39.300 6.941 51.543 1.00 28.28 106 TYR A N 1
ATOM 657 C CA . TYR A 1 106 ? 40.425 7.720 51.060 1.00 31.76 106 TYR A CA 1
ATOM 658 C C . TYR A 1 106 ? 41.059 6.959 49.912 1.00 37.01 106 TYR A C 1
ATOM 659 O O . TYR A 1 106 ? 41.654 5.897 50.117 1.00 40.03 106 TYR A O 1
ATOM 668 N N . THR A 1 107 ? 40.951 7.504 48.711 1.00 31.14 107 THR A N 1
ATOM 669 C CA . THR A 1 107 ? 41.542 6.837 47.575 1.00 32.46 107 THR A CA 1
ATOM 670 C C . THR A 1 107 ? 41.921 7.863 46.522 1.00 37.03 107 THR A C 1
ATOM 671 O O . THR A 1 107 ? 41.228 8.866 46.337 1.00 35.07 107 THR A O 1
ATOM 675 N N . GLU A 1 108 ? 43.025 7.604 45.828 1.00 31.89 108 GLU A N 1
ATOM 676 C CA . GLU A 1 108 ? 43.505 8.499 44.782 1.00 40.16 108 GLU A CA 1
ATOM 677 C C . GLU A 1 108 ? 43.718 9.913 45.310 1.00 31.26 108 GLU A C 1
ATOM 678 O O . GLU A 1 108 ? 43.568 10.887 44.573 1.00 29.33 108 GLU A O 1
ATOM 684 N N . GLY A 1 109 ? 44.069 10.020 46.587 1.00 32.44 109 GLY A N 1
ATOM 685 C CA . GLY A 1 109 ? 44.300 11.312 47.196 1.00 32.14 109 GLY A CA 1
ATOM 686 C C . GLY A 1 109 ? 43.045 12.105 47.475 1.00 23.73 109 GLY A C 1
ATOM 687 O O . GLY A 1 109 ? 43.139 13.296 47.767 1.00 28.63 109 GLY A O 1
ATOM 688 N N . VAL A 1 110 ? 41.872 11.481 47.409 1.00 20.17 110 VAL A N 1
ATOM 689 C CA . VAL A 1 110 ? 40.596 12.144 47.688 1.00 34.31 110 VAL A CA 1
ATOM 690 C C . VAL A 1 110 ? 39.973 11.523 48.931 1.00 33.16 110 VAL A C 1
ATOM 691 O O . VAL A 1 110 ? 39.744 10.308 48.979 1.00 23.93 110 VAL A O 1
ATOM 695 N N . LEU A 1 111 ? 39.692 12.348 49.936 1.00 21.80 111 LEU A N 1
ATOM 696 C CA . LEU A 1 111 ? 38.932 11.908 51.100 1.00 25.79 111 LEU A CA 1
ATOM 697 C C . LEU A 1 111 ? 37.446 12.141 50.843 1.00 32.62 111 LEU A C 1
ATOM 698 O O . LEU A 1 111 ? 37.014 13.281 50.667 1.00 25.46 111 LEU A O 1
ATOM 703 N N . LYS A 1 112 ? 36.675 11.059 50.795 1.00 27.96 112 LYS A N 1
ATOM 704 C CA . LYS A 1 112 ? 35.246 11.101 50.520 1.00 25.05 112 LYS A CA 1
ATOM 705 C C . LYS A 1 112 ? 34.438 10.764 51.771 1.00 26.78 112 LYS A C 1
ATOM 706 O O . LYS A 1 112 ? 34.641 9.709 52.382 1.00 32.79 112 LYS A O 1
ATOM 712 N N . LEU A 1 113 ? 33.493 11.636 52.129 1.00 21.84 113 LEU A N 1
ATOM 713 C CA . LEU A 1 113 ? 32.595 11.393 53.250 1.00 28.35 113 LEU A CA 1
ATOM 714 C C . LEU A 1 113 ? 31.188 11.184 52.726 1.00 31.88 113 LEU A C 1
ATOM 715 O O . LEU A 1 113 ? 30.734 11.927 51.855 1.00 27.03 113 LEU A O 1
ATOM 720 N N . GLN A 1 114 ? 30.494 10.186 53.263 1.00 24.36 114 GLN A N 1
ATOM 721 C CA . GLN A 1 114 ? 29.114 9.916 52.884 1.00 27.83 114 GLN A CA 1
ATOM 722 C C . GLN A 1 114 ? 28.261 9.899 54.141 1.00 34.03 114 GLN A C 1
ATOM 723 O O . GLN A 1 114 ? 28.465 9.039 55.005 1.00 37.74 114 GLN A O 1
ATOM 729 N N . ILE A 1 115 ? 27.321 10.837 54.252 1.00 27.61 115 ILE A N 1
ATOM 730 C CA . ILE A 1 115 ? 26.457 10.949 55.422 1.00 26.43 115 ILE A CA 1
ATOM 731 C C . ILE A 1 115 ? 25.020 10.692 54.989 1.00 27.21 115 ILE A C 1
ATOM 732 O O . ILE A 1 115 ? 24.510 11.398 54.117 1.00 29.33 115 ILE A O 1
ATOM 737 N N . PRO A 1 116 ? 24.322 9.723 55.580 1.00 34.14 116 PRO A N 1
ATOM 738 C CA . PRO A 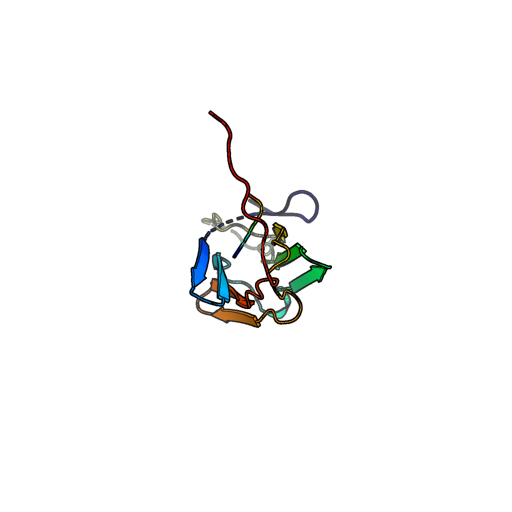1 116 ? 22.919 9.501 55.211 1.00 33.35 116 PRO A CA 1
ATOM 739 C C . PRO A 1 116 ? 22.071 10.684 55.616 1.00 37.04 116 PRO A C 1
ATOM 740 O O . PRO A 1 116 ? 22.324 11.338 56.633 1.00 40.76 116 PRO A O 1
ATOM 744 N N . VAL A 1 117 ? 21.088 10.996 54.778 1.00 36.60 117 VAL A N 1
ATOM 745 C CA . VAL A 1 117 ? 20.144 12.063 55.057 1.00 28.26 117 VAL A CA 1
ATOM 746 C C . VAL A 1 117 ? 18.921 11.418 55.671 1.00 42.79 117 VAL A C 1
ATOM 747 O O . VAL A 1 117 ? 18.390 10.446 55.126 1.00 39.35 117 VAL A O 1
ATOM 751 N N . ALA A 1 118 ? 18.490 11.933 56.814 1.00 39.62 118 ALA A N 1
ATOM 752 C CA . ALA A 1 118 ? 17.406 11.331 57.582 1.00 46.82 118 ALA A CA 1
ATOM 753 C C . ALA A 1 118 ? 16.376 12.428 57.799 1.00 45.85 118 ALA A C 1
ATOM 754 O O . ALA A 1 118 ? 16.437 13.139 58.802 1.00 58.52 118 ALA A O 1
ATOM 756 N N . GLU A 1 119 ? 15.477 12.615 56.838 1.00 45.38 119 GLU A N 1
ATOM 757 C CA . GLU A 1 119 ? 14.531 13.716 56.939 1.00 47.09 119 GLU A CA 1
ATOM 758 C C . GLU A 1 119 ? 13.593 13.487 58.121 1.00 49.49 119 GLU A C 1
ATOM 759 O O . GLU A 1 119 ? 13.168 12.358 58.386 1.00 38.11 119 GLU A O 1
ATOM 765 N N . LYS A 1 120 ? 13.333 14.554 58.876 1.00 51.42 120 LYS A N 1
ATOM 766 C CA . LYS A 1 120 ? 12.312 14.526 59.912 1.00 55.95 120 LYS A CA 1
ATOM 767 C C . LYS A 1 120 ? 10.916 14.427 59.293 1.00 50.36 120 LYS A C 1
ATOM 768 O O . LYS A 1 120 ? 10.684 14.816 58.148 1.00 49.23 120 LYS A O 1
ATOM 774 N N . ALA A 1 121 ? 9.969 13.934 60.084 1.00 43.32 121 ALA A N 1
ATOM 775 C CA . ALA A 1 121 ? 8.586 13.835 59.631 1.00 40.48 121 ALA A CA 1
ATOM 776 C C . ALA A 1 121 ? 7.922 15.205 59.659 1.00 52.09 121 ALA A C 1
ATOM 777 O O . ALA A 1 121 ? 8.289 16.076 60.454 1.00 41.67 121 ALA A O 1
ATOM 779 N N . LYS A 1 122 ? 6.979 15.403 58.740 1.00 58.91 122 LYS A N 1
ATOM 780 C CA . LYS A 1 122 ? 6.134 16.587 58.670 1.00 44.69 122 LYS A CA 1
ATOM 781 C C . LYS A 1 122 ? 6.913 17.898 58.741 1.00 40.67 122 LYS A C 1
ATOM 782 O O . LYS A 1 122 ? 6.644 18.754 59.580 1.00 39.43 122 LYS A O 1
ATOM 788 N N . PRO A 1 123 ? 7.858 18.105 57.815 1.00 45.24 123 PRO A N 1
ATOM 789 C CA . PRO A 1 123 ? 8.734 19.277 57.915 1.00 45.79 123 PRO A CA 1
ATOM 790 C C . PRO A 1 123 ? 7.980 20.580 57.723 1.00 40.24 123 PRO A C 1
ATOM 791 O O . PRO A 1 123 ? 6.928 20.638 57.077 1.00 42.65 123 PRO A O 1
ATOM 795 N N . ARG A 1 124 ? 8.497 21.623 58.366 1.00 42.03 124 ARG A N 1
ATOM 796 C CA . ARG A 1 124 ? 7.904 22.943 58.230 1.00 47.93 124 ARG A CA 1
ATOM 797 C C . ARG A 1 124 ? 8.103 23.474 56.822 1.00 45.65 124 ARG A C 1
ATOM 798 O O . ARG A 1 124 ? 9.175 23.338 56.233 1.00 52.52 124 ARG A O 1
ATOM 806 N N . LYS A 1 125 ? 7.056 24.075 56.279 1.00 60.00 125 LYS A N 1
ATOM 807 C CA . LYS A 1 125 ? 7.132 24.785 55.009 1.00 61.62 125 LYS A CA 1
ATOM 808 C C . LYS A 1 125 ? 6.644 26.202 55.268 1.00 57.58 125 LYS A C 1
ATOM 809 O O . LYS A 1 125 ? 5.458 26.417 55.540 1.00 67.46 125 LYS A O 1
ATOM 811 N N . ILE A 1 126 ? 7.559 27.159 55.200 1.00 47.22 126 ILE A N 1
ATOM 812 C CA . ILE A 1 126 ? 7.247 28.543 55.529 1.00 42.85 126 ILE A CA 1
ATOM 813 C C . ILE A 1 126 ? 6.592 29.202 54.328 1.00 44.43 126 ILE A C 1
ATOM 814 O O . ILE A 1 126 ? 7.171 29.230 53.240 1.00 43.68 126 ILE A O 1
ATOM 819 N N . SER A 1 127 ? 5.402 29.754 54.522 1.00 41.04 127 SER A N 1
ATOM 820 C CA . SER A 1 127 ? 4.767 30.527 53.463 1.00 53.08 127 SER A CA 1
ATOM 821 C C . SER A 1 127 ? 5.079 32.013 53.640 1.00 55.80 127 SER A C 1
ATOM 822 O O . SER A 1 127 ? 5.235 32.509 54.760 1.00 50.35 127 SER A O 1
ATOM 825 N N . ILE A 1 128 ? 5.204 32.715 52.515 1.00 46.23 128 ILE A N 1
ATOM 826 C CA . ILE A 1 128 ? 5.551 34.131 52.500 1.00 43.49 128 ILE A CA 1
ATOM 827 C C . ILE A 1 128 ? 4.326 34.937 52.098 1.00 47.99 128 ILE A C 1
ATOM 828 O O . ILE A 1 128 ? 3.696 34.653 51.070 1.00 46.29 128 ILE A O 1
ATOM 833 N N . THR A 1 129 ? 3.988 35.932 52.921 1.00 42.02 129 THR A N 1
ATOM 834 C CA . THR A 1 129 ? 2.898 36.868 52.649 1.00 40.83 129 THR A CA 1
ATOM 835 C C . THR A 1 129 ? 3.308 37.971 51.681 1.00 47.25 129 THR A C 1
ATOM 836 O O . THR A 1 129 ? 4.422 38.493 51.757 1.00 42.88 129 THR A O 1
ATOM 840 N N . ARG A 1 130 ? 2.404 38.322 50.772 1.00 50.14 130 ARG A N 1
ATOM 841 C CA . ARG A 1 130 ? 2.671 39.364 49.788 1.00 60.17 130 ARG A CA 1
ATOM 842 C C . ARG A 1 130 ? 1.659 40.499 49.898 1.00 59.54 130 ARG A C 1
ATOM 843 O O . ARG A 1 130 ? 2.018 41.637 50.198 1.00 68.48 130 ARG A O 1
ATOM 851 N N . GLY B 2 1 ? 20.272 17.280 52.638 1.00 64.65 1 GLY U N 1
ATOM 852 C CA . GLY B 2 1 ? 21.704 17.450 52.609 1.00 6.70 1 GLY U CA 1
ATOM 853 C C . GLY B 2 1 ? 22.171 18.850 52.955 1.00 63.52 1 GLY U C 1
ATOM 854 O O . GLY B 2 1 ? 22.824 19.492 52.153 1.00 62.50 1 GLY U O 1
ATOM 855 N N . ARG B 2 2 ? 21.875 19.323 54.163 1.00 72.19 2 ARG U N 1
ATOM 856 C CA . ARG B 2 2 ? 22.162 20.708 54.523 1.00 50.49 2 ARG U CA 1
ATOM 857 C C . ARG B 2 2 ? 23.621 20.839 54.996 1.00 46.06 2 ARG U C 1
ATOM 858 O O . ARG B 2 2 ? 24.156 19.964 55.681 1.00 40.56 2 ARG U O 1
ATOM 866 N N . LEU B 2 3 ? 24.272 21.932 54.617 1.00 42.02 3 LEU U N 1
ATOM 867 C CA . LEU B 2 3 ? 25.617 22.257 55.079 1.00 35.32 3 LEU U CA 1
ATOM 868 C C . LEU B 2 3 ? 25.731 23.768 55.261 1.00 44.43 3 LEU U C 1
ATOM 869 O O . LEU B 2 3 ? 25.146 24.523 54.481 1.00 43.33 3 LEU U O 1
ATOM 874 N N . LEU B 2 4 ? 26.444 24.213 56.308 1.00 45.05 4 LEU U N 1
ATOM 875 C CA . LEU B 2 4 ? 26.658 25.650 56.538 1.00 45.90 4 LEU U CA 1
ATOM 876 C C . LEU B 2 4 ? 27.892 26.137 5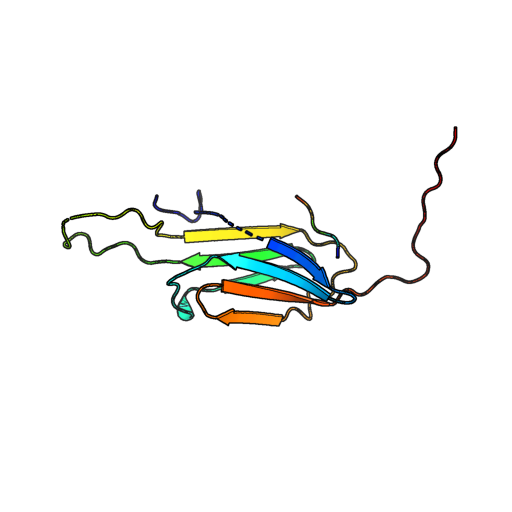5.774 1.00 51.26 4 LEU U C 1
ATOM 877 O O . LEU B 2 4 ? 28.985 25.604 55.994 1.00 58.09 4 LEU U O 1
ATOM 882 N N . PRO B 2 5 ? 27.763 27.079 54.813 1.00 63.28 5 PRO U N 1
ATOM 883 C CA . PRO B 2 5 ? 28.952 27.730 54.245 1.00 68.06 5 PRO U CA 1
ATOM 884 C C . PRO B 2 5 ? 29.777 28.507 55.263 1.00 67.01 5 PRO U C 1
ATOM 885 O O . PRO B 2 5 ? 30.998 28.549 55.103 1.00 75.67 5 PRO U O 1
#

Foldseek 3Di:
DAADPVRADEADWDDDDQKIKDKDQAPPFDPVFWDWDQDQQKIKIKTFADDPDPVDDPDDPDYGHMYMDMDRDDNQWQVVPWDWDADPRMIMIITGGHDDPPDDDDDDDD/DDDDD

Radius of gyration: 17.79 Å; Cα contacts (8 Å, |Δi|>4): 216; chains: 2; bounding box: 66×33×24 Å